Protein AF-A0A2U8DPI8-F1 (afdb_monomer)

Nearest PDB structures (foldseek):
  7tze-assembly1_A  TM=4.629E-01  e=5.092E+00  Mus musculus

Sequence (81 aa):
MSSTQYSPVSQSDTSFGNPRQKTWAVFHNVYGWALELQTTSFLEAQAYAKDIIYRGGMFGGPDRIMVCEIVPIDIVITPTV

Structure (mmCIF, N/CA/C/O backbone):
data_AF-A0A2U8DPI8-F1
#
_entry.id   AF-A0A2U8DPI8-F1
#
loop_
_atom_site.group_PDB
_atom_site.id
_atom_site.type_symbol
_atom_site.label_atom_id
_atom_site.label_alt_id
_atom_site.label_comp_id
_atom_site.label_asym_id
_atom_site.label_entity_id
_atom_site.label_seq_id
_atom_site.pdbx_PDB_ins_code
_atom_site.Cartn_x
_atom_site.Cartn_y
_atom_site.Cartn_z
_atom_site.occupancy
_atom_site.B_iso_or_equiv
_atom_site.auth_seq_id
_atom_site.auth_comp_id
_atom_site.auth_asym_id
_atom_site.auth_atom_id
_atom_site.pdbx_PDB_model_num
ATOM 1 N N . MET A 1 1 ? -33.886 -21.909 -7.150 1.00 42.66 1 MET A N 1
ATOM 2 C CA . MET A 1 1 ? -32.634 -21.227 -6.763 1.00 42.66 1 MET A CA 1
ATOM 3 C C . MET A 1 1 ? -32.841 -20.709 -5.351 1.00 42.66 1 MET A C 1
ATOM 5 O O . MET A 1 1 ? -33.686 -19.842 -5.176 1.00 42.66 1 MET A O 1
ATOM 9 N N . SER A 1 2 ? -32.208 -21.307 -4.341 1.00 46.31 2 SER A N 1
ATOM 10 C CA . SER A 1 2 ? -32.304 -20.796 -2.969 1.00 46.31 2 SER A CA 1
ATOM 11 C C . SER A 1 2 ? -31.504 -19.500 -2.879 1.00 46.31 2 SER A C 1
ATOM 13 O O . SER A 1 2 ? -30.305 -19.498 -3.147 1.00 46.31 2 SER A O 1
ATOM 15 N N . SER A 1 3 ? -32.164 -18.393 -2.548 1.00 48.94 3 SER A N 1
ATOM 16 C CA . SER A 1 3 ? -31.487 -17.136 -2.243 1.00 48.94 3 SER A CA 1
ATOM 17 C C . SER A 1 3 ? -30.764 -17.286 -0.906 1.00 48.94 3 SER A C 1
ATOM 19 O O . SER A 1 3 ? -31.419 -17.419 0.128 1.00 48.94 3 SER A O 1
ATOM 21 N N . THR A 1 4 ? -29.434 -17.288 -0.919 1.00 49.47 4 THR A N 1
ATOM 22 C CA . THR A 1 4 ? -28.628 -17.258 0.305 1.00 49.47 4 THR A CA 1
ATOM 23 C C . THR A 1 4 ? -28.924 -15.961 1.055 1.00 49.47 4 THR A C 1
ATOM 25 O O . THR A 1 4 ? -28.651 -14.876 0.544 1.00 49.47 4 THR A O 1
ATOM 28 N N . GLN A 1 5 ? -29.523 -16.066 2.243 1.00 50.62 5 GLN A N 1
ATOM 29 C CA . GLN A 1 5 ? -29.715 -14.932 3.144 1.00 50.62 5 GLN A CA 1
ATOM 30 C C . GLN A 1 5 ? -28.605 -14.920 4.192 1.00 50.62 5 GLN A C 1
ATOM 32 O O . GLN A 1 5 ? -28.312 -15.942 4.808 1.00 50.62 5 GLN A O 1
ATOM 37 N N . TYR A 1 6 ? -27.986 -13.755 4.368 1.00 49.62 6 TYR A N 1
ATOM 38 C CA . TYR A 1 6 ? -26.945 -13.515 5.360 1.00 49.62 6 TYR A CA 1
ATOM 39 C C . TYR A 1 6 ? -27.569 -12.871 6.598 1.00 49.62 6 TYR A C 1
ATOM 41 O O . TYR A 1 6 ? -28.350 -11.928 6.474 1.00 49.62 6 TYR A O 1
ATOM 49 N N . SER A 1 7 ? -27.195 -13.340 7.785 1.00 46.50 7 SER A N 1
ATOM 50 C CA . SER A 1 7 ? -27.596 -12.744 9.063 1.00 46.50 7 SER A CA 1
ATOM 51 C C . SER A 1 7 ? -26.360 -12.457 9.926 1.00 46.50 7 SER A C 1
ATOM 53 O O . SER A 1 7 ? -25.465 -13.301 9.987 1.00 46.50 7 SER A O 1
ATOM 55 N N . PRO A 1 8 ? -26.272 -11.279 10.572 1.00 44.97 8 PRO A N 1
ATOM 56 C CA . PRO A 1 8 ? -25.133 -10.918 11.415 1.00 44.97 8 PRO A CA 1
ATOM 57 C C . PRO A 1 8 ? -25.082 -11.779 12.689 1.00 44.97 8 PRO A C 1
ATOM 59 O O . PRO A 1 8 ? -26.111 -12.050 13.303 1.00 44.97 8 PRO A O 1
ATOM 62 N N . VAL A 1 9 ? -23.875 -12.201 13.080 1.00 52.53 9 VAL A N 1
ATOM 63 C CA . VAL A 1 9 ? -23.637 -13.219 14.127 1.00 52.53 9 VAL A CA 1
ATOM 64 C C . VAL A 1 9 ? -23.727 -12.674 15.560 1.00 52.53 9 VAL A C 1
ATOM 66 O O . VAL A 1 9 ? -23.917 -13.451 16.492 1.00 52.53 9 VAL A O 1
ATOM 69 N N . SER A 1 10 ? -23.654 -11.359 15.785 1.00 44.78 10 SER A N 1
ATOM 70 C CA . SER A 1 10 ? -23.863 -10.795 17.124 1.00 44.78 10 SER A CA 1
ATOM 71 C C . SER A 1 10 ? -24.332 -9.335 17.101 1.00 44.78 10 SER A C 1
ATOM 73 O O . SER A 1 10 ? -23.837 -8.514 16.337 1.00 44.78 10 SER A O 1
ATOM 75 N N . GLN A 1 11 ? -25.294 -9.018 17.976 1.00 51.94 11 GLN A N 1
ATOM 76 C CA . GLN A 1 11 ? -25.728 -7.661 18.359 1.00 51.94 11 GLN A CA 1
ATOM 77 C C . GLN A 1 11 ? -25.093 -7.223 19.696 1.00 51.94 11 GLN A C 1
ATOM 79 O O . GLN A 1 11 ? -25.650 -6.405 20.422 1.00 51.94 11 GLN A O 1
ATOM 84 N N . SER A 1 12 ? -23.964 -7.818 20.087 1.00 49.06 12 SER A N 1
ATOM 85 C CA . SER A 1 12 ? -23.336 -7.557 21.384 1.00 49.06 12 SER A CA 1
ATOM 86 C C . SER A 1 12 ? -21.945 -6.960 21.202 1.00 49.06 12 SER A C 1
ATOM 88 O O . SER A 1 12 ? -20.996 -7.680 20.882 1.00 49.06 12 SER A O 1
ATOM 90 N N . ASP A 1 13 ? -21.855 -5.654 21.462 1.00 50.97 13 ASP A N 1
ATOM 91 C CA . ASP A 1 13 ? -20.678 -4.772 21.500 1.00 50.97 13 ASP A CA 1
ATOM 92 C C . ASP A 1 13 ? -19.580 -5.231 22.480 1.00 50.97 13 ASP A C 1
ATOM 94 O O . ASP A 1 13 ? -19.219 -4.537 23.429 1.00 50.97 13 ASP A O 1
ATOM 98 N N . THR A 1 14 ? -19.024 -6.427 22.310 1.00 50.69 14 THR A N 1
ATOM 99 C CA . THR A 1 14 ? -18.046 -6.975 23.262 1.00 50.69 14 THR A CA 1
ATOM 100 C C . THR A 1 14 ? -16.819 -7.513 22.539 1.00 50.69 14 THR A C 1
ATOM 102 O O . THR A 1 14 ? -16.660 -8.707 22.315 1.00 50.69 14 THR A O 1
ATOM 105 N N . SER A 1 15 ? -15.972 -6.561 22.121 1.00 48.72 15 SER A N 1
ATOM 106 C CA . SER A 1 15 ? -14.494 -6.631 21.956 1.00 48.72 15 SER A CA 1
ATOM 107 C C . SER A 1 15 ? -13.940 -5.585 20.965 1.00 48.72 15 SER A C 1
ATOM 109 O O . SER A 1 15 ? -12.731 -5.481 20.785 1.00 48.72 15 SER A O 1
ATOM 111 N N . PHE A 1 16 ? -14.796 -4.738 20.382 1.00 49.88 16 PHE A N 1
ATOM 112 C CA . PHE A 1 16 ? -14.436 -3.671 19.431 1.00 49.88 16 PHE A CA 1
ATOM 113 C C . PHE A 1 16 ? -14.035 -2.329 20.092 1.00 49.88 16 PHE A C 1
ATOM 115 O O . PHE A 1 16 ? -14.031 -1.290 19.444 1.00 49.88 16 PHE A O 1
ATOM 122 N N . GLY A 1 17 ? -13.693 -2.323 21.385 1.00 42.25 17 GLY A N 1
ATOM 123 C CA . GLY A 1 17 ? -13.472 -1.103 22.182 1.00 42.25 17 GLY A CA 1
ATOM 124 C C . GLY A 1 17 ? -12.119 -0.396 22.012 1.00 42.25 17 GLY A C 1
ATOM 125 O O . GLY A 1 17 ? -11.872 0.591 22.696 1.00 42.25 17 GLY A O 1
ATOM 126 N N . ASN A 1 18 ? -11.241 -0.870 21.126 1.00 48.44 18 ASN A N 1
ATOM 127 C CA . ASN A 1 18 ? -10.037 -0.134 20.730 1.00 48.44 18 ASN A CA 1
ATOM 128 C C . ASN A 1 18 ? -10.285 0.488 19.354 1.00 48.44 18 ASN A C 1
ATOM 130 O O . ASN A 1 18 ? -10.828 -0.217 18.499 1.00 48.44 18 ASN A O 1
ATOM 134 N N . PRO A 1 19 ? -9.871 1.744 19.083 1.00 56.16 19 PRO A N 1
ATOM 135 C CA . PRO A 1 19 ? -9.888 2.256 17.719 1.00 56.16 19 PRO A CA 1
ATOM 136 C C . PRO A 1 19 ? -9.086 1.279 16.859 1.00 56.16 19 PRO A C 1
ATOM 138 O O . PRO A 1 19 ? -7.871 1.154 17.030 1.00 56.16 19 PRO A O 1
ATOM 141 N N . ARG A 1 20 ? -9.774 0.515 15.997 1.00 63.97 20 ARG A N 1
ATOM 142 C CA . ARG A 1 20 ? -9.105 -0.436 15.112 1.00 63.97 20 ARG A CA 1
ATOM 143 C C . ARG A 1 20 ? -8.102 0.370 14.302 1.00 63.97 20 ARG A C 1
ATOM 145 O O . ARG A 1 20 ? -8.470 1.359 13.668 1.00 63.97 20 ARG A O 1
ATOM 152 N N . GLN A 1 21 ? -6.828 0.012 14.428 1.00 66.94 21 GLN A N 1
ATOM 153 C CA . GLN A 1 21 ? -5.744 0.816 13.889 1.00 66.94 21 GLN A CA 1
ATOM 154 C C . GLN A 1 21 ? -5.955 0.951 12.382 1.00 66.94 21 GLN A C 1
ATOM 156 O O . GLN A 1 21 ? -5.993 -0.053 11.672 1.00 66.94 21 GLN A O 1
ATOM 161 N N . LYS A 1 22 ? -6.156 2.186 11.908 1.00 75.25 22 LYS A N 1
ATOM 162 C CA . LYS A 1 22 ? -6.276 2.465 10.476 1.00 75.25 22 LYS A CA 1
ATOM 163 C C . LYS A 1 22 ? -5.050 1.896 9.775 1.00 75.25 22 LYS A C 1
ATOM 165 O O . LYS A 1 22 ? -3.922 2.145 10.204 1.00 75.25 22 LYS A O 1
ATOM 170 N N . THR A 1 23 ? -5.282 1.140 8.710 1.00 89.75 23 THR A N 1
ATOM 171 C CA . THR A 1 23 ? -4.202 0.589 7.892 1.00 89.75 23 THR A CA 1
ATOM 172 C C . THR A 1 23 ? -4.267 1.160 6.490 1.00 89.75 23 THR A C 1
ATOM 174 O O . THR A 1 23 ? -5.316 1.588 6.016 1.00 89.75 23 THR A O 1
ATOM 177 N N . TRP A 1 24 ? -3.116 1.201 5.845 1.00 95.00 24 TRP A N 1
ATOM 178 C CA . TRP A 1 24 ? -2.908 1.682 4.498 1.00 95.00 24 TRP A CA 1
ATOM 179 C C . TRP A 1 24 ? -2.271 0.562 3.699 1.00 95.00 24 TRP A C 1
ATOM 181 O O . TRP A 1 24 ? -1.367 -0.115 4.191 1.00 95.00 24 TRP A O 1
ATOM 191 N N . ALA A 1 25 ? -2.737 0.380 2.473 1.00 96.44 25 ALA A N 1
ATOM 192 C CA . ALA A 1 25 ? -2.187 -0.590 1.547 1.00 96.44 25 ALA A CA 1
ATOM 193 C C . ALA A 1 25 ? -1.726 0.090 0.264 1.00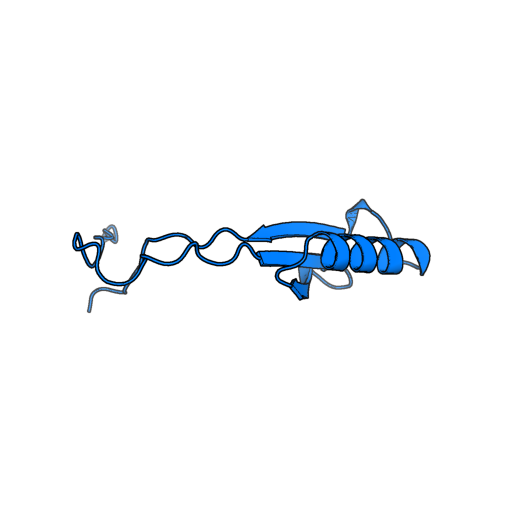 96.44 25 ALA A C 1
ATOM 195 O O . ALA A 1 25 ? -2.407 0.981 -0.245 1.00 96.44 25 ALA A O 1
ATOM 196 N N . VAL A 1 26 ? -0.591 -0.355 -0.264 1.00 97.19 26 VAL A N 1
ATOM 197 C CA . VAL A 1 26 ? -0.128 -0.005 -1.606 1.00 97.19 26 VAL A CA 1
ATOM 198 C C . VAL A 1 26 ? -0.316 -1.224 -2.494 1.00 97.19 26 VAL A C 1
ATOM 200 O O . VAL A 1 26 ? 0.260 -2.281 -2.234 1.00 97.19 26 VAL A O 1
ATOM 203 N N . PHE A 1 27 ? -1.124 -1.064 -3.535 1.00 96.88 27 PHE A N 1
ATOM 204 C CA . PHE A 1 27 ? -1.298 -2.052 -4.587 1.00 96.88 27 PHE A CA 1
ATOM 205 C C . PHE A 1 27 ? -0.543 -1.627 -5.840 1.00 96.88 27 PHE A C 1
ATOM 207 O O . PHE A 1 27 ? -0.575 -0.453 -6.216 1.00 96.88 27 PHE A O 1
ATOM 214 N N . HIS A 1 28 ? 0.086 -2.589 -6.508 1.00 95.69 28 HIS A N 1
ATOM 215 C CA . HIS A 1 28 ? 0.845 -2.374 -7.737 1.00 95.69 28 HIS A CA 1
ATOM 216 C C . HIS A 1 28 ? 0.407 -3.362 -8.816 1.00 95.69 28 HIS A C 1
ATOM 218 O O . HIS A 1 28 ? 0.248 -4.555 -8.563 1.00 95.69 28 HIS A O 1
ATOM 224 N N . ASN A 1 29 ? 0.181 -2.855 -10.027 1.00 94.31 29 ASN A N 1
ATOM 225 C CA . ASN A 1 29 ? -0.228 -3.636 -11.186 1.00 94.31 29 ASN A CA 1
ATOM 226 C C . ASN A 1 29 ? 0.948 -3.930 -12.133 1.00 94.31 29 ASN A C 1
ATOM 228 O O . ASN A 1 29 ? 1.109 -3.286 -13.178 1.00 94.31 29 ASN A O 1
ATOM 232 N N . VAL A 1 30 ? 1.761 -4.926 -11.767 1.00 90.88 30 VAL A N 1
ATOM 233 C CA . VAL A 1 30 ? 2.860 -5.437 -12.607 1.00 90.88 30 VAL A CA 1
ATOM 234 C C . VAL A 1 30 ? 2.324 -6.472 -13.602 1.00 90.88 30 VAL A C 1
ATOM 236 O O . VAL A 1 30 ? 2.311 -6.240 -14.807 1.00 90.88 30 VAL A O 1
ATOM 239 N N . TYR A 1 31 ? 1.799 -7.586 -13.089 1.00 89.88 31 TYR A N 1
ATOM 240 C CA . TYR A 1 31 ? 1.173 -8.666 -13.870 1.00 89.88 31 TYR A CA 1
ATOM 241 C C . TYR A 1 31 ? -0.302 -8.880 -13.481 1.00 89.88 31 TYR A C 1
ATOM 243 O O . TYR A 1 31 ? -0.894 -9.916 -13.769 1.00 89.88 31 TYR A O 1
ATOM 251 N N . GLY A 1 32 ? -0.875 -7.899 -12.787 1.00 92.31 32 GLY A N 1
ATOM 252 C CA . GLY A 1 32 ? -2.128 -7.968 -12.045 1.00 92.31 32 GLY A CA 1
ATOM 253 C C . GLY A 1 32 ? -2.003 -7.162 -10.751 1.00 92.31 32 GLY A C 1
ATOM 254 O O . GLY A 1 32 ? -0.890 -6.866 -10.317 1.00 92.31 32 GLY A O 1
ATOM 255 N N . TRP A 1 33 ? -3.132 -6.791 -10.144 1.00 94.50 33 TRP A N 1
ATOM 256 C CA . TRP A 1 33 ? -3.142 -6.049 -8.881 1.00 94.50 33 TRP A CA 1
ATOM 257 C C . TRP A 1 33 ? -2.659 -6.932 -7.729 1.00 94.50 33 TRP A C 1
ATOM 259 O O . TRP A 1 33 ? -3.339 -7.886 -7.351 1.00 94.50 33 TRP A O 1
ATOM 269 N N . ALA A 1 34 ? -1.504 -6.589 -7.164 1.00 94.94 34 ALA A N 1
ATOM 270 C CA . ALA A 1 34 ? -0.926 -7.257 -6.006 1.00 94.94 34 ALA A CA 1
ATOM 271 C C . ALA A 1 34 ? -0.721 -6.266 -4.856 1.00 94.94 34 ALA A C 1
ATOM 273 O O . ALA A 1 34 ? -0.476 -5.082 -5.087 1.00 94.94 34 ALA A O 1
ATOM 274 N N . LEU A 1 35 ? -0.840 -6.756 -3.622 1.00 95.69 35 LEU A N 1
ATOM 275 C CA . LEU A 1 35 ? -0.494 -6.005 -2.417 1.00 95.69 35 LEU A CA 1
ATOM 27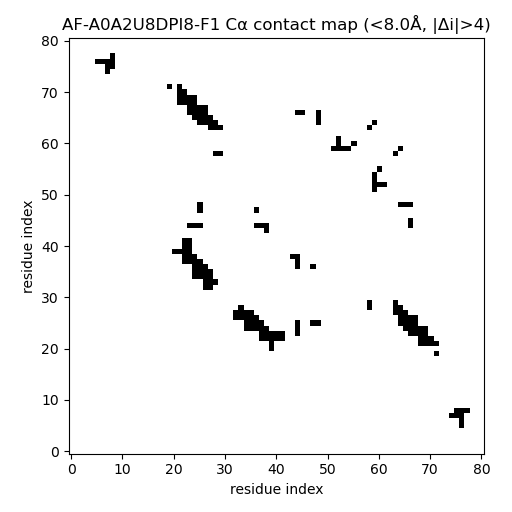6 C C . LEU A 1 35 ? 1.032 -6.011 -2.256 1.00 95.69 35 LEU A C 1
ATOM 278 O O . LEU A 1 35 ? 1.613 -7.076 -2.072 1.00 95.69 35 LEU A O 1
ATOM 282 N N . GLU A 1 36 ? 1.660 -4.839 -2.295 1.00 95.12 36 GLU A N 1
ATOM 283 C CA . GLU A 1 36 ? 3.112 -4.685 -2.102 1.00 95.12 36 GLU A CA 1
ATOM 284 C C . GLU A 1 36 ? 3.458 -4.283 -0.663 1.00 95.12 36 GLU A C 1
ATOM 286 O O . GLU A 1 36 ? 4.446 -4.735 -0.089 1.00 95.12 36 GLU A O 1
ATOM 291 N N . LEU A 1 37 ? 2.628 -3.425 -0.063 1.00 96.62 37 LEU A N 1
ATOM 292 C CA . LEU A 1 37 ? 2.848 -2.907 1.282 1.00 96.62 37 LEU A CA 1
ATOM 293 C C . LEU A 1 37 ? 1.526 -2.802 2.031 1.00 96.62 37 LEU A C 1
ATOM 295 O O . LEU A 1 37 ? 0.554 -2.273 1.499 1.00 96.62 37 LEU A O 1
ATOM 299 N N . GLN A 1 38 ? 1.525 -3.228 3.291 1.00 94.62 38 GLN A N 1
ATOM 300 C CA . GLN A 1 38 ? 0.480 -2.936 4.267 1.00 94.62 38 GLN A CA 1
ATOM 301 C C . GLN A 1 38 ? 1.136 -2.334 5.511 1.00 94.62 38 GLN A C 1
ATOM 303 O O . GLN A 1 38 ? 2.047 -2.926 6.082 1.00 94.62 38 GLN A O 1
ATOM 308 N N . THR A 1 39 ? 0.681 -1.158 5.934 1.00 93.38 39 THR A N 1
ATOM 309 C CA . THR A 1 39 ? 1.264 -0.413 7.060 1.00 93.38 39 THR A CA 1
ATOM 310 C C . THR A 1 39 ? 0.192 0.352 7.830 1.00 93.38 39 THR A C 1
ATOM 312 O O . THR A 1 39 ? -0.899 0.609 7.332 1.00 93.38 39 THR A O 1
ATOM 315 N N . THR A 1 40 ? 0.487 0.742 9.064 1.00 91.81 40 THR A N 1
ATOM 316 C CA . THR A 1 40 ? -0.351 1.640 9.869 1.00 91.81 40 THR A CA 1
ATOM 317 C C . THR A 1 40 ? -0.005 3.118 9.640 1.00 91.81 40 THR A C 1
ATOM 319 O O . THR A 1 40 ? -0.648 3.997 10.209 1.00 91.81 40 THR A O 1
ATOM 322 N N . SER A 1 41 ? 1.023 3.413 8.835 1.00 92.88 41 SER A N 1
ATOM 323 C CA . SER A 1 41 ? 1.523 4.764 8.565 1.00 92.88 41 SER A CA 1
ATOM 324 C C . SER A 1 41 ? 1.200 5.211 7.141 1.00 92.88 41 SER A C 1
ATOM 326 O O . SER A 1 41 ? 1.730 4.678 6.167 1.00 92.88 41 SER A O 1
ATOM 328 N N . PHE A 1 42 ? 0.386 6.262 7.008 1.00 93.25 42 PHE A N 1
ATOM 329 C CA . PHE A 1 42 ? 0.122 6.871 5.700 1.00 93.25 42 PHE A CA 1
ATOM 330 C C . PHE A 1 42 ? 1.402 7.390 5.033 1.00 93.25 42 PHE A C 1
ATOM 332 O O . PHE A 1 42 ? 1.569 7.260 3.824 1.00 93.25 42 PHE A O 1
ATOM 339 N N . LEU A 1 43 ? 2.317 7.972 5.817 1.00 96.94 43 LEU A N 1
ATOM 340 C CA . LEU A 1 43 ? 3.567 8.527 5.293 1.00 96.94 43 LEU A CA 1
ATOM 341 C C . LEU A 1 43 ? 4.452 7.440 4.684 1.00 96.94 43 LEU A C 1
ATOM 343 O O . LEU A 1 43 ? 5.068 7.671 3.648 1.00 96.94 43 LEU A O 1
ATOM 347 N N . GLU A 1 44 ? 4.476 6.255 5.292 1.00 97.12 44 GLU A N 1
ATOM 348 C CA . GLU A 1 44 ? 5.215 5.108 4.771 1.00 97.12 44 GLU A CA 1
ATOM 349 C C . GLU A 1 44 ? 4.577 4.579 3.481 1.00 97.12 44 GLU A C 1
ATOM 351 O O . GLU A 1 44 ? 5.270 4.429 2.478 1.00 97.12 44 GLU A O 1
ATOM 356 N N . ALA A 1 45 ? 3.250 4.401 3.462 1.00 96.88 45 ALA A N 1
ATOM 357 C CA . ALA A 1 45 ? 2.526 3.993 2.257 1.00 96.88 45 ALA A CA 1
ATOM 358 C C . ALA A 1 45 ? 2.727 4.987 1.100 1.00 96.88 45 ALA A C 1
ATOM 360 O O . ALA A 1 45 ? 2.989 4.593 -0.037 1.00 96.88 45 ALA A O 1
ATOM 361 N N . GLN A 1 46 ? 2.666 6.289 1.391 1.00 96.62 46 GLN A N 1
ATOM 362 C CA . GLN A 1 46 ? 2.912 7.339 0.407 1.00 96.62 46 GLN A CA 1
ATOM 363 C C . GLN A 1 46 ? 4.364 7.325 -0.090 1.00 96.62 46 GLN A C 1
ATOM 365 O O . GLN A 1 46 ? 4.593 7.465 -1.293 1.00 96.62 46 GLN A O 1
ATOM 370 N N . ALA A 1 47 ? 5.343 7.198 0.810 1.00 97.56 47 ALA A N 1
ATOM 371 C CA . ALA A 1 47 ? 6.756 7.164 0.443 1.00 97.56 47 ALA A CA 1
ATOM 372 C C . ALA A 1 47 ? 7.067 5.956 -0.448 1.00 97.56 47 ALA A C 1
ATOM 374 O O . ALA A 1 47 ? 7.735 6.109 -1.468 1.00 97.56 47 ALA A O 1
ATOM 375 N N . TYR A 1 48 ? 6.511 4.792 -0.114 1.00 96.56 48 TYR A N 1
ATOM 376 C CA . TYR A 1 48 ? 6.674 3.574 -0.895 1.00 96.56 48 TYR A CA 1
ATOM 377 C C . TYR A 1 48 ? 6.046 3.696 -2.289 1.00 96.56 48 TYR A C 1
ATOM 379 O O . TYR A 1 48 ? 6.703 3.424 -3.289 1.00 96.56 48 TYR A O 1
ATOM 387 N N . ALA A 1 49 ? 4.813 4.207 -2.390 1.00 95.94 49 ALA A N 1
ATOM 388 C CA . ALA A 1 49 ? 4.177 4.453 -3.686 1.00 95.94 49 ALA A CA 1
ATOM 389 C C . ALA A 1 49 ? 4.991 5.424 -4.563 1.00 95.94 49 ALA A C 1
ATOM 391 O O . ALA A 1 49 ? 5.155 5.190 -5.760 1.00 95.94 49 ALA A O 1
ATOM 392 N N . LYS A 1 50 ? 5.546 6.494 -3.972 1.00 95.56 50 LYS A N 1
ATOM 393 C CA . LYS A 1 50 ? 6.435 7.431 -4.680 1.00 95.56 50 LYS A CA 1
ATOM 394 C C . LYS A 1 50 ? 7.712 6.754 -5.169 1.00 95.56 50 LYS A C 1
ATOM 396 O O . LYS A 1 50 ? 8.127 7.019 -6.290 1.00 95.56 50 LYS A O 1
ATOM 401 N N . ASP A 1 51 ? 8.317 5.892 -4.358 1.00 95.25 51 ASP A N 1
ATOM 402 C CA . ASP A 1 51 ? 9.524 5.152 -4.732 1.00 95.25 51 ASP A CA 1
ATOM 403 C C . ASP A 1 51 ? 9.277 4.250 -5.953 1.00 95.25 51 ASP A C 1
ATOM 405 O O . ASP A 1 51 ? 10.058 4.293 -6.901 1.00 95.25 51 ASP A O 1
ATOM 409 N N . ILE A 1 52 ? 8.146 3.533 -6.014 1.00 93.50 52 ILE A N 1
ATOM 410 C CA . ILE A 1 52 ? 7.776 2.750 -7.209 1.00 93.50 52 ILE A CA 1
ATOM 411 C C . ILE A 1 52 ? 7.675 3.656 -8.448 1.00 93.50 52 ILE A C 1
ATOM 4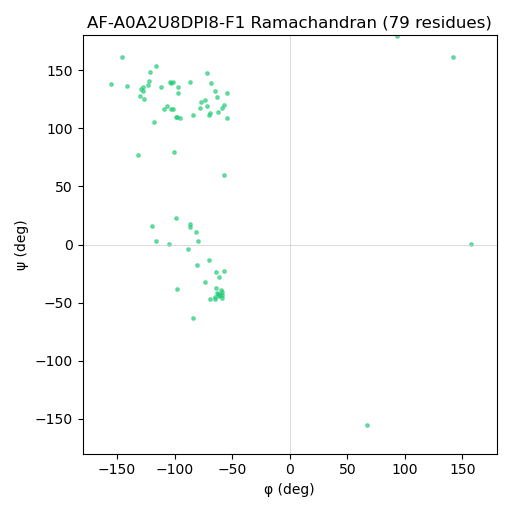13 O O . ILE A 1 52 ? 8.231 3.326 -9.497 1.00 93.50 52 ILE A O 1
ATOM 417 N N . ILE A 1 53 ? 7.005 4.809 -8.328 1.00 93.19 53 ILE A N 1
ATOM 418 C CA . ILE A 1 53 ? 6.863 5.769 -9.437 1.00 93.19 53 ILE A CA 1
ATOM 419 C C . ILE A 1 53 ? 8.235 6.287 -9.888 1.00 93.19 53 ILE A C 1
ATOM 421 O O . ILE A 1 53 ? 8.510 6.357 -11.085 1.00 93.19 53 ILE A O 1
ATOM 425 N N . TYR A 1 54 ? 9.112 6.640 -8.945 1.00 93.75 54 TYR A N 1
ATOM 426 C CA . TYR A 1 54 ? 10.422 7.219 -9.245 1.00 93.75 54 TYR A CA 1
ATOM 427 C C . TYR A 1 54 ? 11.433 6.213 -9.791 1.00 93.75 54 TYR A C 1
ATOM 429 O O . TYR A 1 54 ? 12.253 6.591 -10.628 1.00 93.75 54 TYR A O 1
ATOM 437 N N . ARG A 1 55 ? 11.368 4.940 -9.380 1.00 88.69 55 ARG A N 1
ATOM 438 C CA . ARG A 1 55 ? 12.157 3.860 -9.999 1.00 88.69 55 ARG A CA 1
ATOM 439 C C . ARG A 1 55 ? 11.810 3.684 -11.479 1.00 88.69 55 ARG A C 1
ATOM 441 O O . ARG A 1 55 ? 12.670 3.281 -12.261 1.00 88.69 55 ARG A O 1
ATOM 448 N N . GLY A 1 56 ? 10.580 4.023 -11.866 1.00 80.94 56 GLY A N 1
ATOM 449 C CA . GLY A 1 56 ? 10.123 4.008 -13.250 1.00 80.94 56 GLY A CA 1
ATOM 450 C C . GLY A 1 56 ? 10.054 2.599 -13.849 1.00 80.94 56 GLY A C 1
ATOM 451 O O . GLY A 1 56 ? 9.881 1.600 -13.153 1.00 80.94 56 GLY A O 1
ATOM 452 N N . GLY A 1 57 ? 10.159 2.518 -15.176 1.00 84.56 57 GLY A N 1
ATOM 453 C CA . GLY A 1 57 ? 10.043 1.268 -15.931 1.00 84.56 57 GLY A CA 1
ATOM 454 C C . GLY A 1 57 ? 8.626 0.982 -16.433 1.00 84.56 57 GLY A C 1
ATOM 455 O O . GLY A 1 57 ? 7.693 1.749 -16.204 1.00 84.56 57 GLY A O 1
ATOM 456 N N . MET A 1 58 ? 8.465 -0.143 -17.138 1.00 82.25 58 MET A N 1
ATOM 457 C CA . MET A 1 58 ? 7.226 -0.508 -17.849 1.00 82.25 58 MET A CA 1
ATOM 458 C C . MET A 1 58 ? 5.982 -0.573 -16.946 1.00 82.25 58 MET A C 1
ATOM 460 O O . MET A 1 58 ? 4.861 -0.427 -17.429 1.00 82.25 58 MET A O 1
ATOM 464 N N . PHE A 1 59 ? 6.179 -0.767 -15.639 1.00 84.94 59 PHE A N 1
ATOM 465 C CA . PHE A 1 59 ? 5.108 -0.909 -14.654 1.00 84.94 59 PHE A CA 1
ATOM 466 C C . PHE A 1 59 ? 5.074 0.213 -13.606 1.00 84.94 59 PHE A C 1
ATOM 468 O O . PHE A 1 59 ? 4.239 0.162 -12.713 1.00 84.94 59 PHE A O 1
ATOM 475 N N . GLY A 1 60 ? 5.937 1.228 -13.693 1.00 83.88 60 GLY A N 1
ATOM 476 C CA . GLY A 1 60 ? 6.048 2.307 -12.696 1.00 83.88 60 GLY A CA 1
ATOM 477 C C . GLY A 1 60 ? 5.095 3.493 -12.906 1.00 83.88 60 GLY A C 1
ATOM 4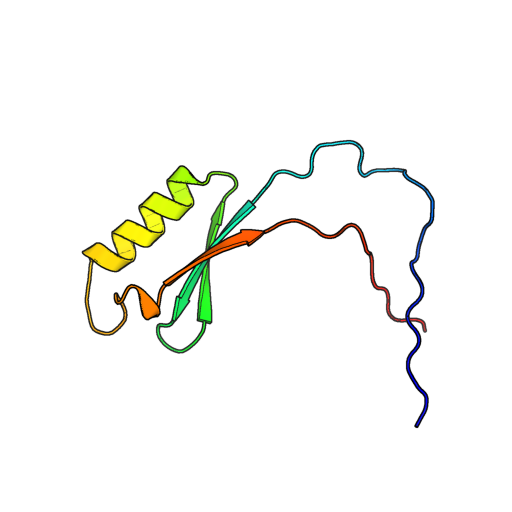78 O O . GLY A 1 60 ? 5.328 4.567 -12.361 1.00 83.88 60 GLY A O 1
ATOM 479 N N . GLY A 1 61 ? 4.060 3.346 -13.739 1.00 87.44 61 GLY A N 1
ATOM 480 C CA . GLY A 1 61 ? 3.107 4.421 -14.030 1.00 87.44 61 GLY A CA 1
ATOM 481 C C . GLY A 1 61 ? 2.170 4.726 -12.849 1.00 87.44 61 GLY A C 1
ATOM 482 O O . GLY A 1 61 ? 1.802 3.811 -12.110 1.00 87.44 61 GLY A O 1
ATOM 483 N N . PRO A 1 62 ? 1.737 5.989 -12.659 1.00 87.06 62 PRO A N 1
ATOM 484 C CA . PRO A 1 62 ? 0.811 6.360 -11.583 1.00 87.06 62 PRO A CA 1
ATOM 485 C C . PRO A 1 62 ? -0.572 5.702 -11.724 1.00 87.06 62 PRO A C 1
ATOM 487 O O . PRO A 1 62 ? -1.270 5.515 -10.737 1.00 87.06 62 PRO A O 1
ATOM 490 N N . ASP A 1 63 ? -0.955 5.310 -12.938 1.00 91.12 63 ASP A N 1
ATOM 491 C CA . ASP A 1 63 ? -2.154 4.528 -13.254 1.00 91.12 63 ASP A CA 1
ATOM 492 C C . ASP A 1 63 ? -2.070 3.065 -12.780 1.00 91.12 63 ASP A C 1
ATOM 494 O O . ASP A 1 63 ? -3.076 2.356 -12.746 1.00 91.12 63 ASP A O 1
ATOM 498 N N . ARG A 1 64 ? -0.874 2.604 -12.400 1.00 93.75 64 ARG A N 1
ATOM 499 C CA . ARG A 1 64 ? -0.603 1.221 -11.986 1.00 93.75 64 ARG A CA 1
ATOM 500 C C . ARG A 1 64 ? -0.437 1.061 -10.486 1.00 93.75 64 ARG A C 1
ATOM 502 O O . ARG A 1 64 ? -0.172 -0.049 -10.033 1.00 93.75 64 ARG A O 1
ATOM 509 N N . ILE A 1 65 ? -0.555 2.143 -9.724 1.00 94.94 65 ILE A N 1
ATOM 510 C CA . ILE A 1 65 ? -0.281 2.160 -8.290 1.00 94.94 65 ILE A CA 1
ATOM 511 C C . ILE A 1 65 ? -1.488 2.753 -7.577 1.00 94.94 65 ILE A C 1
ATOM 513 O O . ILE A 1 65 ? -1.994 3.806 -7.956 1.00 94.94 65 ILE A O 1
ATOM 517 N N . MET A 1 66 ? -1.947 2.082 -6.526 1.00 95.88 66 MET A N 1
ATOM 518 C CA . MET A 1 66 ? -3.090 2.521 -5.737 1.00 95.88 66 MET A CA 1
ATOM 519 C C . MET A 1 66 ? -2.730 2.509 -4.258 1.00 95.88 66 MET A C 1
ATOM 521 O O . MET A 1 66 ? -2.278 1.495 -3.736 1.00 95.88 66 MET A O 1
ATOM 525 N N . VAL A 1 67 ? -2.964 3.628 -3.576 1.00 95.94 67 VAL A N 1
ATOM 526 C CA . VAL A 1 67 ? -2.861 3.716 -2.116 1.00 95.94 67 VAL A CA 1
ATOM 527 C C . VAL A 1 67 ? -4.274 3.706 -1.545 1.00 95.94 67 VAL A C 1
ATOM 529 O O . VAL A 1 67 ? -5.054 4.613 -1.825 1.00 95.94 67 VAL A O 1
ATOM 532 N N . CYS A 1 68 ? -4.608 2.679 -0.770 1.00 94.75 68 CYS A N 1
ATOM 533 C CA . CYS A 1 68 ? -5.932 2.486 -0.181 1.00 94.75 68 CYS A CA 1
ATOM 534 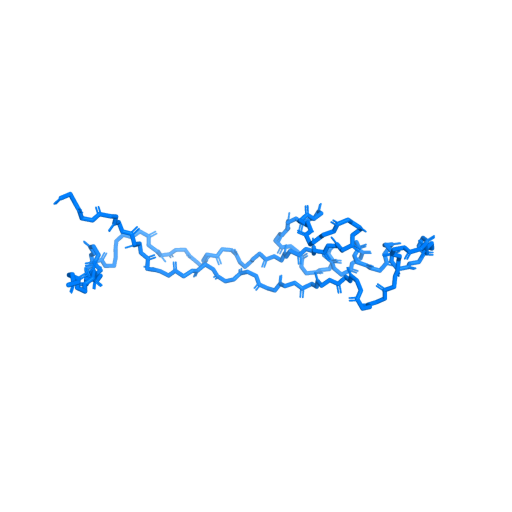C C . CYS A 1 68 ? -5.881 2.657 1.334 1.00 94.75 68 CYS A C 1
ATOM 536 O O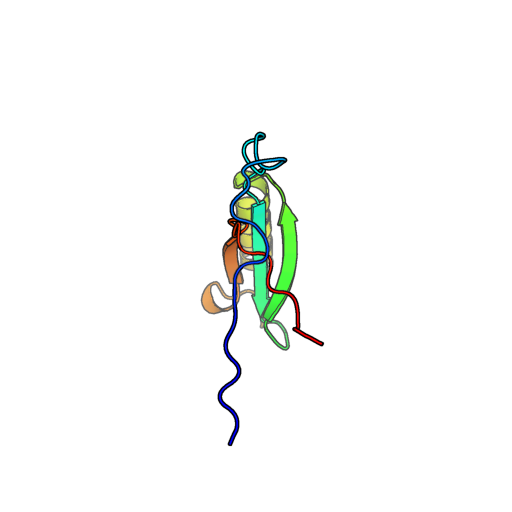 . CYS A 1 68 ? -5.014 2.079 1.989 1.00 94.75 68 CYS A O 1
ATOM 538 N N . GLU A 1 69 ? -6.851 3.376 1.896 1.00 92.06 69 GLU A N 1
ATOM 539 C CA . GLU A 1 69 ? -7.177 3.253 3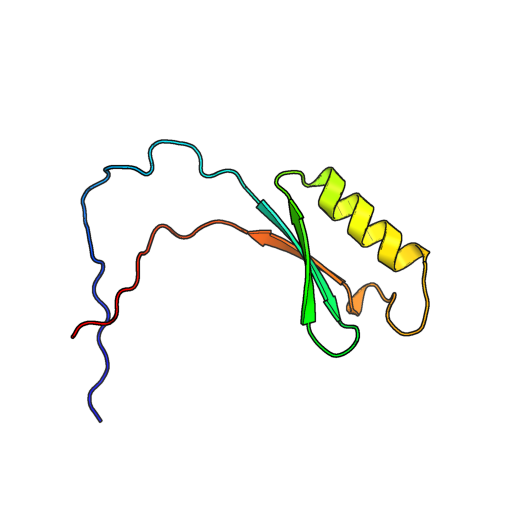.317 1.00 92.06 69 GLU A CA 1
ATOM 540 C C . GLU A 1 69 ? -7.988 1.965 3.509 1.0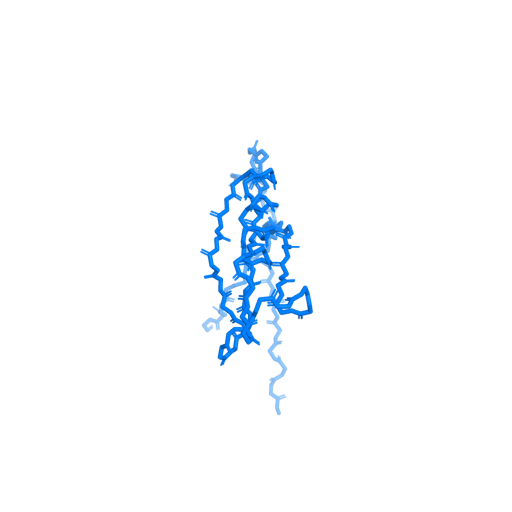0 92.06 69 GLU A C 1
ATOM 542 O O . GLU A 1 69 ? -9.036 1.780 2.889 1.00 92.06 69 GLU A O 1
ATOM 547 N N . ILE A 1 70 ? -7.500 1.065 4.357 1.00 87.62 70 ILE A N 1
ATOM 548 C CA . ILE A 1 70 ? -8.222 -0.136 4.766 1.00 87.62 70 ILE A CA 1
ATOM 549 C C . ILE A 1 70 ? -8.869 0.158 6.113 1.00 87.62 70 ILE A C 1
ATOM 551 O O . ILE A 1 70 ? -8.204 0.249 7.153 1.00 87.62 70 ILE A O 1
ATOM 555 N N . VAL A 1 71 ? -10.193 0.271 6.067 1.00 80.31 71 VAL A N 1
ATOM 556 C CA . VAL A 1 71 ? -11.046 0.394 7.244 1.00 80.31 71 VAL A CA 1
ATOM 557 C C . VAL A 1 71 ? -11.671 -0.975 7.512 1.00 80.31 71 VAL A C 1
ATOM 559 O O . VAL A 1 71 ? -12.406 -1.484 6.662 1.00 80.31 71 VAL A O 1
ATOM 562 N N . PRO A 1 72 ? -11.372 -1.613 8.653 1.00 71.38 72 PRO A N 1
ATOM 563 C CA . PRO A 1 72 ? -11.988 -2.885 8.990 1.00 71.38 72 PRO A CA 1
ATOM 564 C C . PRO A 1 72 ? -13.495 -2.703 9.194 1.00 71.38 72 PRO A C 1
ATOM 566 O O . PRO A 1 72 ? -13.921 -1.796 9.902 1.00 71.38 72 PRO A O 1
ATOM 569 N N . ILE A 1 73 ? -14.287 -3.579 8.576 1.00 70.25 73 ILE A N 1
ATOM 570 C CA . ILE A 1 73 ? -15.745 -3.609 8.724 1.00 70.25 73 ILE A CA 1
ATOM 571 C C . ILE A 1 73 ? -16.088 -4.465 9.949 1.00 70.25 73 ILE A C 1
ATOM 573 O O . ILE A 1 73 ? -15.489 -5.522 10.163 1.00 70.25 73 ILE A O 1
ATOM 577 N N . ASP A 1 74 ? -17.074 -4.035 10.733 1.00 61.34 74 ASP A N 1
ATOM 578 C CA . ASP A 1 74 ? -17.495 -4.712 11.970 1.00 61.34 74 ASP A CA 1
ATOM 579 C C . ASP A 1 74 ? -18.435 -5.909 11.740 1.00 61.34 74 ASP A C 1
ATOM 581 O O . ASP A 1 74 ? -19.006 -6.468 12.673 1.00 61.34 74 ASP A O 1
ATOM 585 N N . ILE A 1 75 ? -18.589 -6.338 10.488 1.00 61.47 75 ILE A N 1
ATOM 586 C CA . ILE A 1 75 ? -19.507 -7.405 10.100 1.00 61.47 75 ILE A CA 1
ATOM 587 C C . ILE A 1 75 ? -18.717 -8.706 9.965 1.00 61.47 75 ILE A C 1
ATOM 589 O O . ILE A 1 75 ? -17.943 -8.890 9.026 1.00 61.47 75 ILE A O 1
ATOM 593 N N . VAL A 1 76 ? -18.945 -9.635 10.892 1.00 61.78 76 VAL A N 1
ATOM 594 C CA . VAL A 1 76 ? -18.486 -11.021 10.759 1.00 61.78 76 VAL A CA 1
ATOM 595 C C . VAL A 1 76 ? -19.518 -11.785 9.930 1.00 61.78 76 VAL A C 1
ATOM 597 O O . VAL A 1 76 ? -20.641 -12.006 10.380 1.00 61.78 76 VAL A O 1
ATOM 600 N N . ILE A 1 77 ? -19.142 -12.173 8.709 1.00 62.69 77 ILE A N 1
ATOM 601 C CA . ILE A 1 77 ? -19.966 -13.014 7.833 1.00 62.69 77 ILE A CA 1
ATOM 602 C C . ILE A 1 77 ? -19.524 -14.464 8.032 1.00 62.69 77 ILE A C 1
ATOM 604 O O . ILE A 1 77 ? -18.433 -14.842 7.607 1.00 62.69 77 ILE A O 1
ATOM 608 N N . THR A 1 78 ? -20.355 -15.285 8.668 1.00 60.00 78 THR A N 1
ATOM 609 C CA . THR A 1 78 ? -20.131 -16.736 8.745 1.00 60.00 78 THR A CA 1
ATOM 610 C C . THR A 1 78 ? -21.012 -17.465 7.737 1.00 60.00 78 THR A C 1
ATOM 612 O O . THR A 1 78 ? -22.187 -17.110 7.609 1.00 60.00 78 THR A O 1
ATOM 615 N N . PRO A 1 79 ? -20.507 -18.510 7.059 1.00 47.12 79 PRO A N 1
ATOM 616 C CA . PRO A 1 79 ? -21.373 -19.437 6.345 1.00 47.12 79 PRO A CA 1
ATOM 617 C C . PRO A 1 79 ? -22.280 -20.149 7.358 1.00 47.12 79 PRO A C 1
ATOM 619 O O . PRO A 1 79 ? -21.800 -20.698 8.350 1.00 47.12 79 PRO A O 1
ATOM 622 N N . THR A 1 80 ? -23.590 -20.111 7.135 1.00 56.34 80 THR A N 1
ATOM 623 C CA . THR A 1 80 ? -24.552 -20.939 7.865 1.00 56.34 80 THR A CA 1
ATOM 624 C C . THR A 1 80 ? -24.435 -22.376 7.363 1.00 56.34 80 THR A C 1
ATOM 626 O O . THR A 1 80 ? -24.501 -22.613 6.156 1.00 56.34 80 THR A O 1
ATOM 629 N N . VAL A 1 81 ? -24.192 -23.307 8.289 1.00 56.56 81 VAL A N 1
ATOM 630 C CA . VAL A 1 81 ? -24.219 -24.758 8.033 1.00 56.56 81 VAL A CA 1
ATOM 631 C C . VAL A 1 81 ? -25.645 -25.206 7.741 1.00 56.56 81 VAL A C 1
ATOM 633 O O . VAL A 1 81 ? -26.554 -24.699 8.438 1.00 56.56 81 VAL A O 1
#

Organism: NCBI:txid332101

Secondary structure (DSSP, 8-state):
--------S-----S--S-PPPEEEEEEESSSEEEEEEES-HHHHHHHHHHHHHH-STT--GGGEEEEEEPPPS---PPP-

Mean predicted aligned error: 11.48 Å

Solvent-accessible surface area (backbone atoms only — not comparable to full-atom values): 5359 Å² total; per-residue (Å²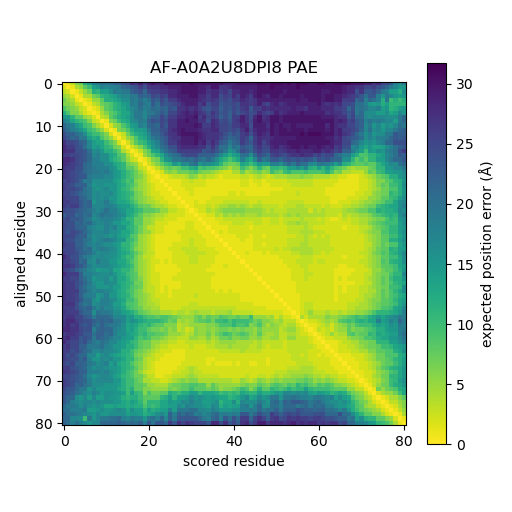): 133,87,79,88,80,86,71,81,82,71,96,68,98,79,79,79,87,58,84,75,77,60,30,26,33,28,34,38,37,75,92,51,84,38,82,78,45,77,40,71,41,64,67,57,43,52,51,51,55,50,48,48,41,70,73,40,68,99,50,22,47,75,95,29,49,44,82,41,80,48,74,88,73,94,73,63,85,72,88,83,129

pLDDT: mean 77.48, std 19.77, range [42.25, 97.56]

Foldseek 3Di:
DDDDDWDFPDPDPPDCPDQPQKKKWKWFVPPHTDTPDIGSDPVVSVVVLVVLLVVDDPRNDPVGMDIDTDDDDPGDTDDDD

Radius of gyration: 18.14 Å; Cα contacts (8 Å, |Δi|>4): 96; chains: 1; bounding box: 45×33×41 Å